Protein AF-A0A1F8GD34-F1 (afdb_monomer)

pLDDT: mean 86.02, std 17.84, range [46.03, 98.19]

Radius of gyration: 20.1 Å; Cα contacts (8 Å, |Δi|>4): 136; chains: 1; bounding box: 32×28×71 Å

Mean predicted aligned error: 9.76 Å

Secondary structure (DSSP, 8-state):
-------------------EEEE-S-EEEEETTS-EEEETTEEEEETTTTEEEEE-TTS-EEEEEEGGGEEEEEE-

Solven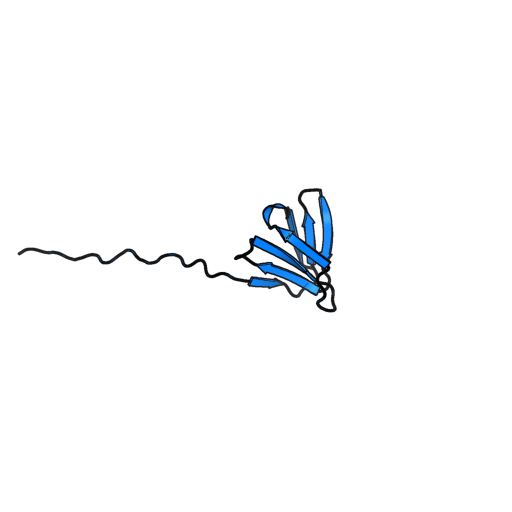t-accessible surface area (backbone atoms only — not comparable to full-atom values): 4583 Å² total; per-residue (Å²): 143,82,88,78,83,80,77,88,78,84,81,83,69,81,74,77,66,76,48,71,50,73,47,71,47,35,27,38,40,31,31,70,90,69,53,74,46,81,11,58,32,6,39,37,38,32,62,75,77,42,30,38,34,28,16,32,76,87,70,46,78,76,45,76,44,51,51,93,49,51,68,48,71,50,75,110

Structure (mmCIF, N/CA/C/O backbone):
data_AF-A0A1F8GD34-F1
#
_entry.id   AF-A0A1F8GD34-F1
#
loop_
_atom_site.group_PDB
_atom_site.id
_atom_site.type_symbol
_atom_site.label_atom_id
_atom_site.label_alt_id
_atom_site.label_comp_id
_atom_site.label_asym_id
_atom_site.label_entity_id
_atom_site.label_seq_id
_atom_site.pdbx_PDB_ins_c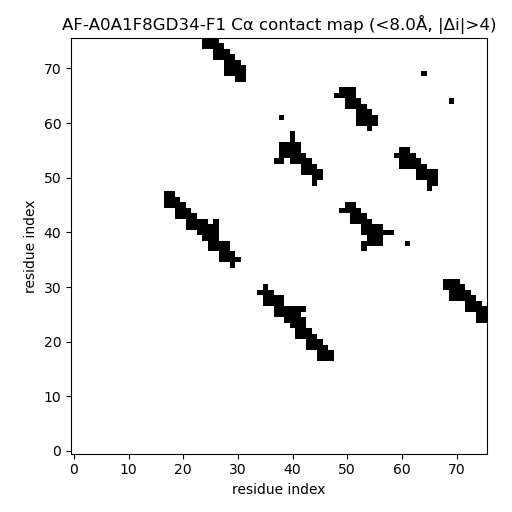ode
_atom_site.Cartn_x
_atom_site.Cartn_y
_atom_site.Cartn_z
_atom_site.occupancy
_atom_site.B_iso_or_equiv
_atom_site.auth_seq_id
_atom_site.auth_comp_id
_atom_site.auth_asym_id
_atom_site.auth_atom_id
_atom_site.pdbx_PDB_model_num
ATOM 1 N N . MET A 1 1 ? 18.961 16.640 58.278 1.00 52.34 1 MET A N 1
ATOM 2 C CA . MET A 1 1 ? 18.210 15.600 57.540 1.00 52.34 1 MET A CA 1
ATOM 3 C C . MET A 1 1 ? 16.959 16.212 56.919 1.00 52.34 1 MET A C 1
ATOM 5 O O . MET A 1 1 ? 16.026 16.504 57.650 1.00 52.34 1 MET A O 1
ATOM 9 N N . ARG A 1 2 ? 16.927 16.412 55.595 1.00 46.03 2 ARG A N 1
ATOM 10 C CA . ARG A 1 2 ? 15.683 16.436 54.806 1.00 46.03 2 ARG A CA 1
ATOM 11 C C . ARG A 1 2 ? 16.052 16.172 53.345 1.00 46.03 2 ARG A C 1
ATOM 13 O O . ARG A 1 2 ? 16.711 16.984 52.710 1.00 46.03 2 ARG A O 1
ATOM 20 N N . LYS A 1 3 ? 15.719 14.968 52.879 1.00 52.38 3 LYS A N 1
ATOM 21 C CA . LYS A 1 3 ? 15.836 14.538 51.485 1.00 52.38 3 LYS A CA 1
ATOM 22 C C . LYS A 1 3 ? 14.746 15.251 50.691 1.00 52.38 3 LYS A C 1
ATOM 24 O O . LYS A 1 3 ? 13.583 15.143 51.065 1.00 52.38 3 LYS A O 1
ATOM 29 N N . ILE A 1 4 ? 15.104 15.910 49.597 1.00 56.31 4 ILE A N 1
ATOM 30 C CA . ILE A 1 4 ? 14.173 16.151 48.493 1.00 56.31 4 ILE A CA 1
ATOM 31 C C . ILE A 1 4 ? 14.934 15.757 47.232 1.00 56.31 4 ILE A C 1
ATOM 33 O O . ILE A 1 4 ? 15.620 16.562 46.613 1.00 56.31 4 ILE A O 1
ATOM 37 N N . ALA A 1 5 ? 14.888 14.462 46.924 1.00 56.97 5 ALA A N 1
ATOM 38 C CA . ALA A 1 5 ? 15.219 13.982 45.596 1.00 56.97 5 ALA A CA 1
ATOM 39 C C . ALA A 1 5 ? 14.081 14.454 44.687 1.00 56.97 5 ALA A C 1
ATOM 41 O O . ALA A 1 5 ? 12.981 13.902 44.729 1.00 56.97 5 ALA A O 1
ATOM 42 N N . LEU A 1 6 ? 14.316 15.530 43.936 1.00 50.59 6 LEU A N 1
ATOM 43 C CA . LEU A 1 6 ? 13.392 15.959 42.900 1.00 50.59 6 LEU A CA 1
ATOM 44 C C . LEU A 1 6 ? 13.576 14.994 41.727 1.00 50.59 6 LEU A C 1
ATOM 46 O O . LEU A 1 6 ? 14.470 15.141 40.900 1.00 50.59 6 LEU A O 1
ATOM 50 N N . SER A 1 7 ? 12.770 13.938 41.742 1.00 52.25 7 SER A N 1
ATOM 51 C CA . SER A 1 7 ? 12.601 12.995 40.646 1.00 52.25 7 SER A CA 1
ATOM 52 C C . SER A 1 7 ? 12.067 13.742 39.422 1.00 52.25 7 SER A C 1
ATOM 54 O O . SER A 1 7 ? 10.860 13.784 39.196 1.00 52.25 7 SER A O 1
ATOM 56 N N . THR A 1 8 ? 12.945 14.332 38.611 1.00 59.91 8 THR A N 1
ATOM 57 C CA . THR A 1 8 ? 12.620 14.732 37.234 1.00 59.91 8 THR A CA 1
ATOM 58 C C . THR A 1 8 ? 12.634 13.489 36.355 1.00 59.91 8 THR A C 1
ATOM 60 O O . THR A 1 8 ? 13.508 13.291 35.518 1.00 59.91 8 THR A O 1
ATOM 63 N N . LEU A 1 9 ? 11.666 12.613 36.603 1.00 58.91 9 LEU A N 1
ATOM 64 C CA . LEU A 1 9 ? 11.332 11.488 35.751 1.00 58.91 9 LEU A CA 1
ATOM 65 C C . LEU A 1 9 ? 9.900 11.708 35.277 1.00 58.91 9 LEU A C 1
ATOM 67 O O . LEU A 1 9 ? 8.979 11.272 35.951 1.00 58.91 9 LEU A O 1
ATOM 71 N N . PHE A 1 10 ? 9.729 12.444 34.181 1.00 52.53 10 PHE A N 1
ATOM 72 C CA . PHE A 1 10 ? 8.685 12.233 33.170 1.00 52.53 10 PHE A CA 1
ATOM 73 C C . PHE A 1 10 ? 8.723 13.400 32.186 1.00 52.53 10 PHE A C 1
ATOM 75 O O . PHE A 1 10 ? 8.177 14.455 32.465 1.00 52.53 10 PHE A O 1
ATOM 82 N N . LEU A 1 11 ? 9.396 13.219 31.054 1.00 51.38 11 LEU A N 1
ATOM 83 C CA . LEU A 1 11 ? 9.094 13.902 29.789 1.00 51.38 11 LEU A CA 1
ATOM 84 C C . LEU A 1 11 ? 9.791 13.142 28.644 1.00 51.38 11 LEU A C 1
ATOM 86 O O . LEU A 1 11 ? 10.337 13.725 27.719 1.00 51.38 11 LEU A O 1
ATOM 90 N N . MET A 1 12 ? 9.764 11.806 28.698 1.00 48.00 12 MET A N 1
ATOM 91 C CA . MET A 1 12 ? 9.885 11.008 27.478 1.00 48.00 12 MET A CA 1
ATOM 92 C C . MET A 1 12 ? 8.489 10.974 26.853 1.00 48.00 12 MET A C 1
ATOM 94 O O . MET A 1 12 ? 7.762 9.994 26.989 1.00 48.00 12 MET A O 1
ATOM 98 N N . LEU A 1 13 ? 8.071 12.087 26.241 1.00 52.75 13 LEU A N 1
ATOM 99 C CA . LEU A 1 13 ? 7.011 12.023 25.237 1.00 52.75 13 LEU A CA 1
ATOM 100 C C . LEU A 1 13 ? 7.482 10.995 24.202 1.00 52.75 13 LEU A C 1
ATOM 102 O O . LEU A 1 13 ? 8.585 11.170 23.674 1.00 52.75 13 LEU A O 1
ATOM 106 N N . PRO A 1 14 ? 6.713 9.938 23.893 1.00 52.34 14 PRO A N 1
ATOM 107 C CA . PRO A 1 14 ? 6.996 9.181 22.698 1.00 52.34 14 PRO A CA 1
ATOM 108 C C . PRO A 1 14 ? 6.655 10.135 21.559 1.00 52.34 14 PRO A C 1
ATOM 110 O O . PRO A 1 14 ? 5.495 10.308 21.195 1.00 52.34 14 PRO A O 1
ATOM 113 N N . ILE A 1 15 ? 7.661 10.826 21.031 1.00 57.22 15 ILE A N 1
ATOM 114 C CA . ILE A 1 15 ? 7.546 11.401 19.703 1.00 57.22 15 ILE A CA 1
ATOM 115 C C . ILE A 1 15 ? 7.469 10.164 18.812 1.00 57.22 15 ILE A C 1
ATOM 117 O O . ILE A 1 15 ? 8.498 9.591 18.457 1.00 57.22 15 ILE A O 1
ATOM 121 N N . LEU A 1 16 ? 6.253 9.676 18.540 1.00 57.19 16 LEU A N 1
ATOM 122 C CA . LEU A 1 16 ? 6.021 8.823 17.384 1.00 57.19 16 LEU A CA 1
ATOM 123 C C . LEU A 1 16 ? 6.406 9.689 16.189 1.00 57.19 16 LEU A C 1
ATOM 125 O O . LE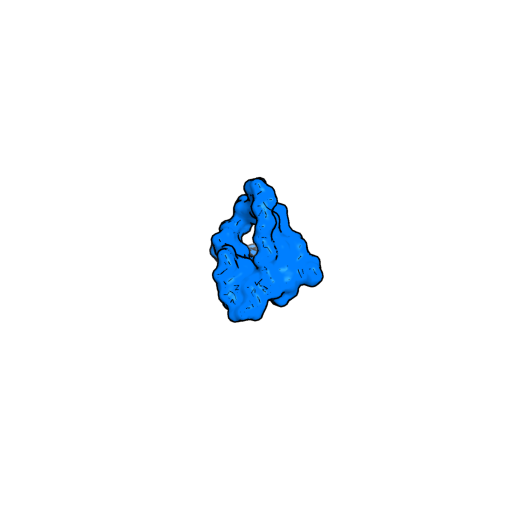U A 1 16 ? 5.605 10.475 15.691 1.00 57.19 16 LEU A O 1
ATOM 129 N N . ALA A 1 17 ? 7.684 9.652 15.825 1.00 59.56 17 ALA A N 1
ATOM 130 C CA . ALA A 1 17 ? 8.175 10.358 14.666 1.00 59.56 17 ALA A CA 1
ATOM 131 C C . ALA A 1 17 ? 7.377 9.849 13.466 1.00 59.56 17 ALA A C 1
ATOM 133 O O . ALA A 1 17 ? 7.217 8.639 13.292 1.00 59.56 17 ALA A O 1
ATOM 134 N N . ALA A 1 18 ? 6.847 10.781 12.676 1.00 66.19 18 ALA A N 1
ATOM 135 C CA . ALA A 1 18 ? 6.271 10.482 11.380 1.00 66.19 18 ALA A CA 1
ATOM 136 C C . ALA A 1 18 ? 7.297 9.677 10.572 1.00 66.19 18 ALA A C 1
ATOM 138 O O . ALA A 1 18 ? 8.366 10.181 10.224 1.00 66.19 18 ALA A O 1
ATOM 139 N N . CYS A 1 19 ? 6.988 8.410 10.318 1.00 81.56 19 CYS A N 1
ATOM 140 C CA . CYS A 1 19 ? 7.855 7.492 9.605 1.00 81.56 19 CYS A CA 1
ATOM 141 C C . CYS A 1 19 ? 7.142 7.050 8.337 1.00 81.56 19 CYS A C 1
ATOM 143 O O . CYS A 1 19 ? 5.973 6.658 8.344 1.00 81.56 19 CYS A O 1
ATOM 145 N N . SER A 1 20 ? 7.875 7.109 7.232 1.00 88.81 20 SER A N 1
ATOM 146 C CA . SER A 1 20 ? 7.463 6.451 6.005 1.00 88.81 20 SER A CA 1
ATOM 147 C C . SER A 1 20 ? 8.301 5.197 5.810 1.00 88.81 20 SER A C 1
ATOM 149 O O . SER A 1 20 ? 9.530 5.259 5.857 1.00 88.81 20 SER A O 1
ATOM 151 N N . TYR A 1 21 ? 7.643 4.063 5.597 1.00 92.25 21 TYR A N 1
ATOM 152 C CA . TYR A 1 21 ? 8.286 2.800 5.256 1.00 92.25 21 TYR A CA 1
ATOM 153 C C . TYR A 1 21 ? 8.023 2.486 3.786 1.00 92.25 21 TYR A C 1
ATOM 155 O O . TYR A 1 21 ? 6.876 2.531 3.343 1.00 92.25 21 TYR A O 1
ATOM 163 N N . TYR A 1 22 ? 9.083 2.188 3.034 1.00 94.25 22 TYR A N 1
ATOM 164 C CA . TYR A 1 22 ? 8.987 1.854 1.618 1.00 94.25 22 TYR A CA 1
ATOM 165 C C . TYR A 1 22 ? 9.418 0.406 1.381 1.00 94.25 22 TYR A C 1
ATOM 167 O O . TYR A 1 22 ? 10.604 0.082 1.475 1.00 94.25 22 TYR A O 1
ATOM 175 N N . GLU A 1 23 ? 8.449 -0.451 1.068 1.00 95.38 23 GLU A N 1
ATOM 176 C CA . GLU A 1 23 ? 8.674 -1.816 0.599 1.00 95.38 23 GLU A CA 1
ATOM 177 C C . GLU A 1 23 ? 8.870 -1.763 -0.915 1.00 95.38 23 GLU A C 1
ATOM 179 O O . GLU A 1 23 ? 7.922 -1.511 -1.648 1.00 95.38 23 GLU A O 1
ATOM 184 N N . LYS A 1 24 ? 10.108 -1.942 -1.386 1.00 94.12 24 LYS A N 1
ATOM 185 C CA . LYS A 1 24 ? 10.478 -1.804 -2.810 1.00 94.12 24 LYS A CA 1
ATOM 186 C C . LYS A 1 24 ? 10.204 -3.054 -3.643 1.00 94.12 24 LYS A C 1
ATOM 188 O O . LYS A 1 24 ? 10.493 -3.055 -4.838 1.00 94.12 24 LYS A O 1
ATOM 193 N N . ARG A 1 25 ? 9.732 -4.129 -3.018 1.00 96.25 25 ARG A N 1
ATOM 194 C CA . ARG A 1 25 ? 9.449 -5.394 -3.694 1.00 96.25 25 ARG A CA 1
ATOM 195 C C . ARG A 1 25 ? 8.031 -5.410 -4.262 1.00 96.25 25 ARG A C 1
ATOM 197 O O . ARG A 1 25 ? 7.144 -4.787 -3.667 1.00 96.25 25 ARG A O 1
ATOM 204 N N . PRO A 1 26 ? 7.799 -6.146 -5.363 1.00 97.06 26 PRO A N 1
ATOM 205 C CA . PRO A 1 26 ? 6.454 -6.439 -5.829 1.00 97.06 26 PRO A CA 1
ATOM 206 C C . PRO A 1 26 ? 5.586 -6.918 -4.668 1.00 97.06 26 PRO A C 1
ATOM 208 O O . PRO A 1 26 ? 5.984 -7.764 -3.866 1.00 97.06 26 PRO A O 1
ATOM 211 N N . SER A 1 27 ? 4.433 -6.286 -4.523 1.00 97.62 27 SER A N 1
ATOM 212 C CA . SER A 1 27 ? 3.534 -6.518 -3.399 1.00 97.62 27 SER A CA 1
ATOM 213 C C . SER A 1 27 ? 2.098 -6.536 -3.889 1.00 97.62 27 SER A C 1
ATOM 215 O O . SER A 1 27 ? 1.775 -5.884 -4.881 1.00 97.62 27 SER A O 1
ATOM 217 N N . THR A 1 28 ? 1.219 -7.210 -3.161 1.00 97.81 28 THR A N 1
ATOM 218 C CA . THR A 1 28 ? -0.227 -7.152 -3.399 1.00 97.81 28 THR A CA 1
ATOM 219 C C . THR A 1 28 ? -0.904 -6.601 -2.159 1.00 97.81 28 THR A C 1
ATOM 221 O O . THR A 1 28 ? -0.648 -7.069 -1.051 1.00 97.81 28 THR A O 1
ATOM 224 N N . ILE A 1 29 ? -1.753 -5.587 -2.331 1.00 97.25 29 ILE A N 1
ATOM 225 C CA . ILE A 1 29 ? -2.572 -5.032 -1.251 1.00 97.25 29 ILE A CA 1
ATOM 226 C C . ILE A 1 29 ? -3.991 -5.591 -1.341 1.00 97.25 29 ILE A C 1
ATOM 228 O O . ILE A 1 29 ? -4.603 -5.577 -2.410 1.00 97.25 29 ILE A O 1
ATOM 232 N N . THR A 1 30 ? -4.517 -6.065 -0.214 1.00 98.19 30 THR A N 1
ATOM 233 C CA . THR A 1 30 ? -5.898 -6.537 -0.081 1.00 98.19 30 THR A CA 1
ATOM 234 C C . THR A 1 30 ? -6.703 -5.489 0.673 1.00 98.19 30 THR A C 1
ATOM 236 O O . THR A 1 30 ? -6.366 -5.125 1.803 1.00 98.19 30 THR A O 1
ATOM 239 N N . LEU A 1 31 ? -7.778 -5.003 0.062 1.00 97.56 31 LEU A N 1
ATOM 240 C CA . LEU A 1 31 ? -8.699 -4.049 0.671 1.00 97.56 31 LEU A CA 1
ATOM 241 C C . LEU A 1 31 ? -9.795 -4.764 1.478 1.00 97.56 31 LEU A C 1
ATOM 243 O O . LEU A 1 31 ? -10.028 -5.967 1.332 1.00 97.56 31 LEU A O 1
ATOM 247 N N . ASN A 1 32 ? -10.488 -4.020 2.339 1.00 97.62 32 ASN A N 1
ATOM 248 C CA . ASN A 1 32 ? -11.565 -4.563 3.178 1.00 97.62 32 ASN A CA 1
ATOM 249 C C . ASN A 1 32 ? -12.761 -5.108 2.382 1.00 97.62 32 ASN A C 1
ATOM 251 O O . ASN A 1 32 ? -13.446 -6.010 2.860 1.00 97.62 32 ASN A O 1
ATOM 255 N N . ASP A 1 33 ? -12.995 -4.595 1.174 1.00 96.69 33 ASP A N 1
ATOM 256 C CA . ASP A 1 33 ? -14.017 -5.095 0.245 1.00 96.69 33 ASP A CA 1
ATOM 257 C C . ASP A 1 33 ? -13.598 -6.394 -0.473 1.00 96.69 33 ASP A C 1
ATOM 259 O O . ASP A 1 33 ? -14.364 -6.944 -1.263 1.00 96.69 33 ASP A O 1
ATOM 263 N N . GLY A 1 34 ? -12.394 -6.904 -0.189 1.00 97.12 34 GLY A N 1
ATOM 264 C CA . GLY A 1 34 ? -11.826 -8.095 -0.813 1.00 97.12 34 GLY A CA 1
ATOM 265 C C . GLY A 1 34 ? -11.129 -7.827 -2.145 1.00 97.12 34 GLY A C 1
ATOM 266 O O . GLY A 1 34 ? -10.622 -8.771 -2.748 1.00 97.12 34 GLY A O 1
ATOM 267 N N . LYS A 1 35 ? -11.069 -6.576 -2.616 1.00 97.12 35 LYS A N 1
ATOM 268 C CA . LYS A 1 35 ? -10.331 -6.230 -3.830 1.00 97.12 35 LYS A CA 1
ATOM 269 C C . LYS A 1 35 ? -8.827 -6.351 -3.597 1.00 97.12 35 LYS A C 1
ATOM 271 O O . LYS A 1 35 ? -8.289 -5.802 -2.637 1.00 97.12 35 LYS A O 1
ATOM 276 N N . GLU A 1 36 ? -8.150 -7.006 -4.531 1.00 97.38 36 GLU A N 1
ATOM 277 C CA . GLU A 1 36 ? -6.694 -7.129 -4.556 1.00 97.38 36 GLU A CA 1
ATOM 278 C C . GLU A 1 36 ? -6.098 -6.239 -5.643 1.00 97.38 36 GLU A C 1
ATOM 280 O O . GLU A 1 36 ? -6.644 -6.112 -6.745 1.00 97.38 36 GLU A O 1
ATOM 285 N N . ILE A 1 37 ? -4.993 -5.573 -5.317 1.00 96.88 37 ILE A N 1
ATOM 286 C CA . ILE A 1 37 ? -4.302 -4.659 -6.224 1.00 96.88 37 ILE A CA 1
ATOM 287 C C . ILE A 1 37 ? -2.817 -4.996 -6.198 1.00 96.88 37 ILE A C 1
ATOM 289 O O . ILE A 1 37 ? -2.174 -4.939 -5.152 1.00 96.88 37 ILE A O 1
ATOM 293 N N . VAL A 1 38 ? -2.281 -5.331 -7.369 1.00 97.69 38 VAL A N 1
ATOM 294 C CA . VAL A 1 38 ? -0.860 -5.627 -7.553 1.00 97.69 38 VAL A CA 1
ATOM 295 C C . VAL A 1 38 ? -0.083 -4.317 -7.672 1.00 97.69 38 VAL A C 1
ATOM 297 O O . VAL A 1 38 ? -0.453 -3.426 -8.442 1.00 97.69 38 VAL A O 1
ATOM 300 N N . CYS A 1 39 ? 1.012 -4.223 -6.926 1.00 97.56 39 CYS A N 1
ATOM 301 C CA . CYS A 1 39 ? 1.915 -3.082 -6.826 1.00 97.56 39 CYS A CA 1
ATOM 302 C C . CYS A 1 39 ? 3.331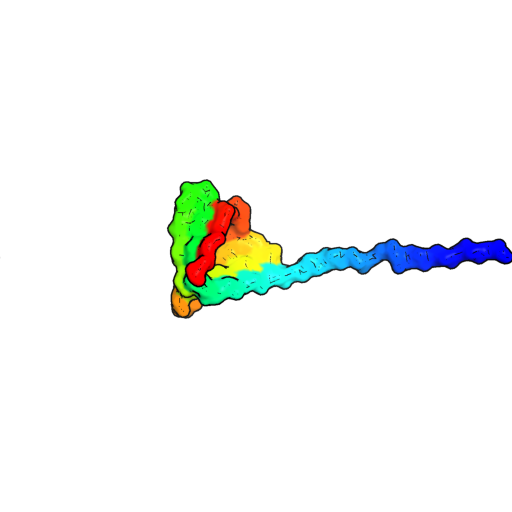 -3.512 -7.235 1.00 97.56 39 CYS A C 1
ATOM 304 O O . CYS A 1 39 ? 4.167 -3.779 -6.368 1.00 97.56 39 CYS A O 1
ATOM 306 N N . PRO A 1 40 ? 3.628 -3.600 -8.545 1.00 97.56 40 PRO A N 1
ATOM 307 C CA . PRO A 1 40 ? 4.918 -4.093 -9.032 1.00 97.56 40 PRO A CA 1
ATOM 308 C C . PRO A 1 40 ? 6.130 -3.274 -8.564 1.00 97.56 40 PRO A C 1
ATOM 310 O O . PRO A 1 40 ? 7.222 -3.809 -8.425 1.00 97.56 40 PRO A O 1
ATOM 313 N N . GLY A 1 41 ? 5.947 -1.974 -8.314 1.00 97.00 41 GLY A N 1
ATOM 314 C CA . GLY A 1 41 ? 6.995 -1.089 -7.790 1.00 97.00 41 GLY A CA 1
ATOM 315 C C . GLY A 1 41 ? 7.035 -0.997 -6.267 1.00 97.00 41 GLY A C 1
ATOM 316 O O . GLY A 1 41 ? 7.852 -0.243 -5.734 1.00 97.00 41 GLY A O 1
ATOM 317 N N . GLY A 1 42 ? 6.146 -1.723 -5.585 1.00 97.19 42 GLY A N 1
ATOM 318 C CA . GLY A 1 42 ? 6.068 -1.780 -4.135 1.00 97.19 42 GLY A CA 1
ATOM 319 C C . GLY A 1 42 ? 5.082 -0.809 -3.482 1.00 97.19 42 GLY A C 1
ATOM 320 O O . GLY A 1 42 ? 4.190 -0.245 -4.130 1.00 97.19 42 GLY A O 1
ATOM 321 N N . LEU A 1 43 ? 5.226 -0.659 -2.164 1.00 97.38 43 LEU A N 1
ATOM 322 C CA . LEU A 1 43 ? 4.297 0.043 -1.275 1.00 97.38 43 LEU A CA 1
ATOM 323 C C . LEU A 1 43 ? 5.014 1.108 -0.437 1.00 97.38 43 LEU A C 1
ATOM 325 O O . LEU A 1 43 ? 6.078 0.855 0.125 1.00 97.38 43 LEU A O 1
ATOM 329 N N . LEU A 1 44 ? 4.389 2.275 -0.277 1.00 96.81 44 LEU A N 1
ATOM 330 C CA . LEU A 1 44 ? 4.786 3.294 0.699 1.00 96.81 44 LEU A CA 1
ATOM 331 C C . LEU A 1 44 ? 3.736 3.395 1.798 1.00 96.81 44 LEU A C 1
ATOM 333 O O . LEU A 1 44 ? 2.608 3.804 1.538 1.00 96.81 44 LEU A O 1
ATOM 337 N N . PHE A 1 45 ? 4.130 3.091 3.026 1.00 95.62 45 PHE A N 1
ATOM 338 C CA . PHE A 1 45 ? 3.323 3.288 4.221 1.00 95.62 45 PHE A CA 1
ATOM 339 C C . PHE A 1 45 ? 3.734 4.603 4.864 1.00 95.62 45 PHE A C 1
ATOM 341 O O . PHE A 1 45 ? 4.883 4.742 5.272 1.00 95.62 45 PHE A O 1
ATOM 348 N N . ASN A 1 46 ? 2.819 5.562 4.957 1.00 94.12 46 ASN A N 1
ATOM 349 C CA . ASN A 1 46 ? 3.059 6.850 5.596 1.00 94.12 46 ASN A CA 1
ATOM 350 C C . ASN A 1 46 ? 2.240 6.930 6.891 1.00 94.12 46 ASN A C 1
ATOM 352 O O . ASN A 1 46 ? 1.011 6.969 6.837 1.00 94.12 46 ASN A O 1
ATOM 356 N N . SER A 1 47 ? 2.924 6.962 8.039 1.00 90.81 47 SER A N 1
ATOM 357 C CA . SER A 1 47 ? 2.274 6.979 9.355 1.00 90.81 47 SER A CA 1
ATOM 358 C C . SER A 1 47 ? 1.691 8.331 9.758 1.00 90.81 47 SER A C 1
ATOM 360 O O . SER A 1 47 ? 0.897 8.389 10.684 1.00 90.81 47 SER A O 1
ATOM 362 N N . GLU A 1 48 ? 2.100 9.421 9.111 1.00 90.38 48 GLU A N 1
ATOM 363 C CA . GLU A 1 48 ? 1.595 10.769 9.400 1.00 90.38 48 GLU A CA 1
ATOM 364 C C . GLU A 1 48 ? 0.211 10.988 8.792 1.00 90.38 48 GLU A C 1
ATOM 366 O O . GLU A 1 48 ? -0.667 11.587 9.402 1.00 90.38 48 GLU A O 1
ATOM 371 N N . SER A 1 49 ? 0.025 10.483 7.574 1.00 92.06 49 SER A N 1
ATOM 372 C CA . SER A 1 49 ? -1.230 10.587 6.826 1.00 92.06 49 SER A CA 1
ATOM 373 C C . SER A 1 49 ? -2.096 9.333 6.913 1.00 92.06 49 SER A C 1
ATOM 375 O O . SER A 1 49 ? -3.162 9.319 6.301 1.00 92.06 49 SER A O 1
ATOM 377 N N . GLU A 1 50 ? -1.625 8.300 7.621 1.00 94.62 50 GLU A N 1
ATOM 378 C CA . GLU A 1 50 ? -2.257 6.978 7.733 1.00 94.62 50 GLU A CA 1
ATOM 379 C C . GLU A 1 50 ? -2.662 6.424 6.360 1.00 94.62 50 GLU A C 1
ATOM 381 O O . GLU A 1 50 ? -3.782 5.966 6.141 1.00 94.62 50 GLU A O 1
ATOM 386 N N . ARG A 1 51 ? -1.749 6.507 5.384 1.00 96.56 51 ARG A N 1
ATOM 387 C CA . ARG A 1 51 ? -1.999 6.094 3.993 1.00 96.56 51 ARG A CA 1
ATOM 388 C C . ARG A 1 51 ? -0.990 5.081 3.488 1.00 96.56 51 ARG A C 1
ATOM 390 O O . ARG A 1 51 ? 0.186 5.108 3.858 1.00 96.56 51 ARG A O 1
ATOM 397 N N . VAL A 1 52 ? -1.461 4.201 2.612 1.00 96.88 52 VAL A N 1
ATOM 398 C CA . VAL A 1 52 ? -0.629 3.319 1.796 1.00 96.88 52 VAL A CA 1
ATOM 399 C C . VAL A 1 52 ? -0.714 3.779 0.347 1.00 96.88 52 VAL A C 1
ATOM 401 O O . VAL A 1 52 ? -1.811 3.964 -0.185 1.00 96.88 52 VAL A O 1
ATOM 404 N N . ALA A 1 53 ? 0.435 3.962 -0.298 1.00 97.75 53 ALA A N 1
ATOM 405 C CA . ALA A 1 53 ? 0.522 4.198 -1.732 1.00 97.75 53 ALA A CA 1
ATOM 406 C C . ALA A 1 53 ? 1.104 2.972 -2.442 1.00 97.75 53 ALA A C 1
ATOM 408 O O . ALA A 1 53 ? 2.112 2.417 -2.016 1.00 97.75 53 ALA A O 1
ATOM 409 N N . CYS A 1 54 ? 0.459 2.575 -3.532 1.00 97.69 54 CYS A N 1
ATOM 410 C CA . CYS A 1 54 ? 0.850 1.481 -4.414 1.00 97.69 54 CYS A CA 1
ATOM 411 C C . CYS A 1 54 ? 1.534 2.047 -5.654 1.00 97.69 54 CYS A C 1
ATOM 413 O O . CYS A 1 54 ? 0.983 2.958 -6.282 1.00 97.69 54 CYS A O 1
ATOM 415 N N . TYR A 1 55 ? 2.687 1.502 -6.033 1.00 98.00 55 TYR A N 1
ATOM 416 C CA . TYR A 1 55 ? 3.454 1.957 -7.192 1.00 98.00 55 TYR A CA 1
ATOM 417 C C . TYR A 1 55 ? 3.566 0.869 -8.261 1.00 98.00 55 TYR A C 1
ATOM 419 O O . TYR A 1 55 ? 3.600 -0.326 -7.964 1.00 98.00 55 TYR A O 1
ATOM 427 N N . ASN A 1 56 ? 3.653 1.283 -9.525 1.00 97.19 56 ASN A N 1
ATOM 428 C CA . ASN A 1 56 ? 4.114 0.414 -10.608 1.00 97.19 56 ASN A CA 1
ATOM 429 C C . ASN A 1 56 ? 5.651 0.4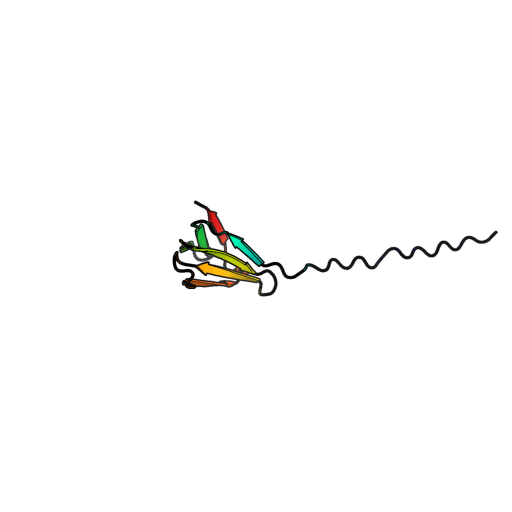08 -10.704 1.00 97.19 56 ASN A C 1
ATOM 431 O O . ASN A 1 56 ? 6.314 1.217 -10.057 1.00 97.19 56 ASN A O 1
ATOM 435 N N . GLU A 1 57 ? 6.221 -0.456 -11.550 1.00 95.88 57 GLU A N 1
ATOM 436 C CA . GLU A 1 57 ? 7.683 -0.575 -11.731 1.00 95.88 57 GLU A CA 1
ATOM 437 C C . GLU A 1 57 ? 8.358 0.747 -12.141 1.00 95.88 57 GLU A C 1
ATOM 439 O O . GLU A 1 57 ? 9.513 0.992 -11.810 1.00 95.88 57 GLU A O 1
ATOM 444 N N . GLY A 1 58 ? 7.625 1.629 -12.828 1.00 96.25 58 GLY A N 1
ATOM 445 C CA . GLY A 1 58 ? 8.093 2.958 -13.229 1.00 96.25 58 GLY A CA 1
ATOM 446 C C . GLY A 1 58 ? 8.013 4.024 -12.130 1.00 96.25 58 GLY A C 1
ATOM 447 O O . GLY A 1 58 ? 8.245 5.197 -12.419 1.00 96.25 58 GLY A O 1
ATOM 448 N N . GLY A 1 59 ? 7.632 3.665 -10.899 1.00 94.19 59 GLY A N 1
ATOM 449 C CA . GLY A 1 59 ? 7.490 4.600 -9.779 1.00 94.19 59 GLY A CA 1
ATOM 450 C C . GLY A 1 59 ? 6.252 5.499 -9.857 1.00 94.19 59 GLY A C 1
ATOM 451 O O . GLY A 1 59 ? 6.146 6.475 -9.113 1.00 94.19 59 GLY A O 1
ATOM 452 N N . LYS A 1 60 ? 5.291 5.195 -10.738 1.00 96.88 60 LYS A N 1
ATOM 453 C CA . LYS A 1 6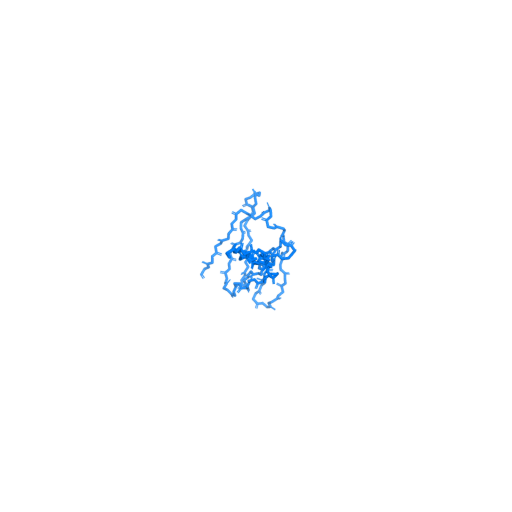0 ? 4.006 5.899 -10.806 1.00 96.88 60 LYS A CA 1
ATOM 454 C C . LYS A 1 60 ? 3.039 5.313 -9.782 1.00 96.88 60 LYS A C 1
ATOM 456 O O . LYS A 1 60 ? 2.878 4.099 -9.693 1.00 96.88 60 LYS A O 1
ATOM 461 N N . VAL A 1 61 ? 2.341 6.194 -9.072 1.00 97.06 61 VAL A N 1
ATOM 462 C CA . VAL A 1 61 ? 1.270 5.823 -8.143 1.00 97.06 61 VAL A CA 1
ATOM 463 C C . VAL A 1 61 ? 0.090 5.213 -8.906 1.00 97.06 61 VAL A C 1
ATOM 465 O O . VAL A 1 61 ? -0.441 5.823 -9.837 1.00 97.06 61 VAL A O 1
ATOM 468 N N . LEU A 1 62 ? -0.325 4.018 -8.492 1.00 96.25 62 LEU A N 1
ATOM 469 C CA . LEU A 1 62 ? -1.509 3.304 -8.973 1.00 96.25 62 LEU A CA 1
ATOM 470 C C . LEU A 1 62 ? -2.720 3.513 -8.055 1.00 96.25 62 LEU A C 1
ATOM 472 O O . LEU A 1 62 ? -3.850 3.598 -8.529 1.00 96.25 62 LEU A O 1
ATOM 476 N N . LEU A 1 63 ? -2.479 3.597 -6.745 1.00 96.12 63 LEU A N 1
ATOM 477 C CA . LEU A 1 63 ? -3.501 3.737 -5.710 1.00 96.12 63 LEU A CA 1
ATOM 478 C C . LEU A 1 63 ? -2.917 4.494 -4.516 1.00 96.12 63 LEU A C 1
ATOM 480 O O . LEU A 1 63 ? -1.771 4.253 -4.144 1.00 96.12 63 LEU A O 1
ATOM 484 N N . ILE A 1 64 ? -3.724 5.347 -3.888 1.00 97.31 64 ILE A N 1
ATOM 485 C CA . ILE A 1 64 ? -3.491 5.838 -2.526 1.00 97.31 64 ILE A CA 1
ATOM 486 C C . ILE A 1 64 ? -4.748 5.532 -1.727 1.00 97.31 64 ILE A C 1
ATOM 488 O O . ILE A 1 64 ? -5.846 5.891 -2.152 1.00 97.31 64 ILE A O 1
ATOM 492 N N . VAL A 1 65 ? -4.588 4.872 -0.588 1.00 97.44 65 VAL A N 1
ATOM 493 C CA . VAL A 1 65 ? -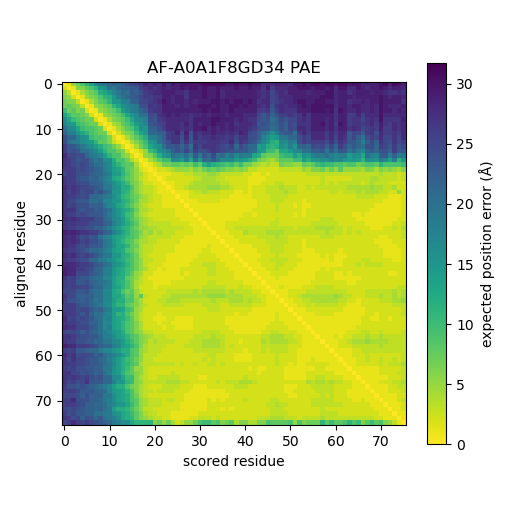5.702 4.437 0.251 1.00 97.44 65 VAL A CA 1
ATOM 494 C C . VAL A 1 65 ? -5.367 4.647 1.725 1.00 97.44 65 VAL A C 1
ATOM 496 O O . VAL A 1 65 ? -4.204 4.549 2.113 1.00 97.44 65 VAL A O 1
ATOM 499 N N . GLY A 1 66 ? -6.372 4.975 2.538 1.00 97.44 66 GLY A N 1
ATOM 500 C CA . GLY A 1 66 ? -6.221 5.043 3.992 1.00 97.44 66 GLY A CA 1
ATOM 501 C C . GLY A 1 66 ? -5.987 3.658 4.602 1.00 97.44 66 GLY A C 1
ATOM 502 O O . GLY A 1 66 ? -6.533 2.666 4.108 1.00 97.44 66 GLY A O 1
ATOM 503 N N . TRP A 1 67 ? -5.163 3.583 5.649 1.00 94.06 67 TRP A N 1
ATOM 504 C CA . TRP A 1 67 ? -4.820 2.346 6.363 1.00 94.06 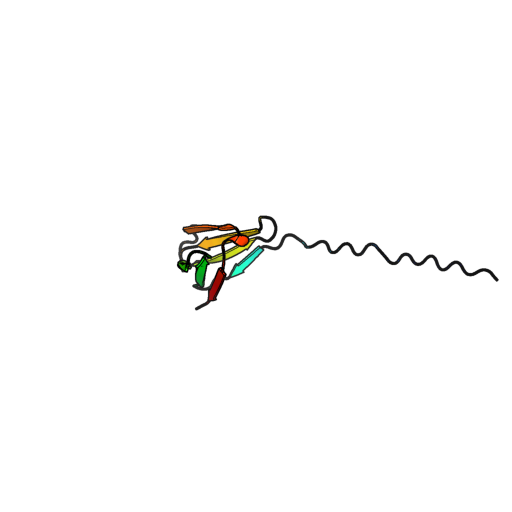67 TRP A CA 1
ATOM 505 C C . TRP A 1 67 ? -6.061 1.602 6.855 1.00 94.06 67 TRP A C 1
ATOM 507 O O . TRP A 1 67 ? -6.098 0.375 6.813 1.00 94.06 67 TRP A O 1
ATOM 517 N N . GLU A 1 68 ? -7.105 2.333 7.236 1.00 96.19 68 GLU A N 1
ATOM 518 C CA . GLU A 1 68 ? -8.382 1.798 7.698 1.00 96.19 68 GLU A CA 1
ATOM 519 C C . GLU A 1 68 ? -9.118 0.960 6.644 1.00 96.19 68 GLU A C 1
ATOM 521 O O . GLU A 1 68 ? -9.971 0.150 7.000 1.00 96.19 68 GLU A O 1
ATOM 526 N N . ASN A 1 69 ? -8.784 1.118 5.359 1.00 97.38 69 ASN A N 1
ATOM 527 C CA . ASN A 1 69 ? -9.380 0.359 4.255 1.00 97.38 69 ASN A CA 1
ATOM 528 C C . ASN A 1 69 ? -8.518 -0.832 3.805 1.00 97.38 69 ASN A C 1
ATOM 530 O O . ASN A 1 69 ? -8.914 -1.558 2.888 1.00 97.38 69 ASN A O 1
ATOM 534 N N . VAL A 1 70 ? -7.345 -1.029 4.414 1.00 96.62 70 VAL A N 1
ATOM 535 C CA . 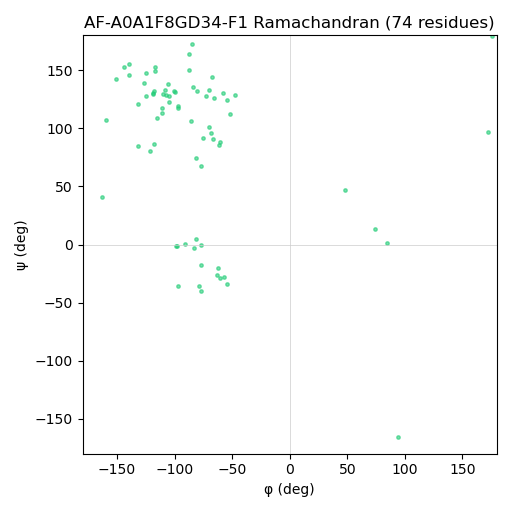VAL A 1 70 ? -6.404 -2.098 4.072 1.00 96.62 70 VAL A CA 1
ATOM 536 C C . VAL A 1 70 ? -6.608 -3.274 5.019 1.00 96.62 70 VAL A C 1
ATOM 538 O O . VAL A 1 70 ? -6.397 -3.166 6.223 1.00 96.62 70 VAL A O 1
ATOM 541 N N . LYS A 1 71 ? -6.964 -4.428 4.455 1.00 97.69 71 LYS A N 1
ATOM 542 C CA . LYS A 1 71 ? -7.079 -5.687 5.196 1.00 97.69 71 LYS A CA 1
ATOM 543 C C . LYS A 1 71 ? -5.709 -6.318 5.449 1.00 97.69 71 LYS A C 1
ATOM 545 O O . LYS A 1 71 ? -5.495 -6.940 6.485 1.00 97.69 71 LYS A O 1
ATOM 550 N N . GLY A 1 72 ? -4.794 -6.184 4.492 1.00 96.44 72 GLY A N 1
ATOM 551 C CA . GLY A 1 72 ? -3.433 -6.705 4.582 1.00 96.44 72 GLY A CA 1
ATOM 552 C C . GLY A 1 72 ? -2.640 -6.491 3.296 1.00 96.44 72 GLY A C 1
ATOM 553 O O . GLY A 1 72 ? -3.154 -5.942 2.321 1.00 96.44 72 GLY A O 1
ATOM 554 N N . TYR A 1 73 ? -1.384 -6.931 3.301 1.00 96.56 73 TYR A N 1
ATOM 555 C CA . TYR A 1 73 ? -0.543 -6.977 2.109 1.00 96.56 73 TYR A CA 1
ATOM 556 C C . TYR A 1 73 ? 0.370 -8.203 2.135 1.00 96.56 73 TYR A C 1
ATOM 558 O O . TYR A 1 73 ? 0.729 -8.702 3.204 1.00 96.56 73 TYR A O 1
ATOM 566 N N . THR A 1 74 ? 0.751 -8.672 0.954 1.00 97.69 74 THR A N 1
ATOM 567 C CA . THR A 1 74 ? 1.784 -9.690 0.759 1.00 97.69 74 THR A CA 1
ATOM 568 C C . THR A 1 74 ? 2.934 -9.098 -0.035 1.00 97.69 74 THR A C 1
ATOM 570 O O . THR A 1 74 ? 2.744 -8.171 -0.822 1.00 97.69 74 THR A O 1
ATOM 573 N N . VAL A 1 75 ? 4.125 -9.644 0.183 1.00 96.50 75 VAL A N 1
ATOM 574 C CA . VAL A 1 75 ? 5.329 -9.297 -0.567 1.00 96.50 75 VAL A CA 1
ATOM 575 C C . VAL A 1 75 ? 5.813 -10.559 -1.260 1.00 96.50 75 VAL A C 1
ATOM 577 O O . VAL A 1 75 ? 5.885 -11.606 -0.611 1.00 96.50 75 VAL A O 1
ATOM 580 N N . GLU A 1 76 ? 6.086 -10.454 -2.556 1.00 86.75 76 GLU A N 1
ATOM 581 C CA . GLU A 1 76 ? 6.594 -11.555 -3.384 1.00 86.75 76 GLU A CA 1
ATOM 582 C C . GLU A 1 76 ? 8.120 -11.715 -3.275 1.00 86.75 76 GLU A C 1
ATOM 584 O O . GLU A 1 76 ? 8.837 -10.712 -3.016 1.00 86.75 76 GLU A O 1
#

Nearest PDB structures (foldseek):
  2k57-assembly1_A  TM=8.154E-01  e=1.062E-02  Pseudomonas savastanoi pv. phaseolicola 1448A
  2rb6-assembly3_B-2  TM=8.577E-01  e=1.573E-02  Shewanella oneidensis MR-1
  3fif-assembly6_F  TM=8.430E-01  e=2.755E-02  Escherichia coli K-12
  2ra2-assembly2_B  TM=7.110E-01  e=7.147E-02  Salmonella enterica subsp. enterica serovar Typhimurium str. LT2
  8dmb-assembly1_P  TM=5.233E-01  e=4.546E-01  Saccharomyces cerevisiae S288C

Organism: NCBI:txid1802694

Sequence (76 aa):
MRKIALSTLFLMLPILAACSYYEKRPSTITLNDGKEIVCPGGLLFNSESERVACYNEGGKVLLIVGWENVKGYTVE

Foldseek 3Di:
DDDDPPPPPDDVPVCPDFDKDWDQAWKWWAWPVRDIDTQRRGWIQTPVQQWIFGHHVVRDTPDIDHVVGTPDMDGD